Protein AF-A0A0R2K206-F1 (afdb_monomer_lite)

Secondary structure (DSSP, 8-state):
-EEE-SSTTSHHHHHHGGGGGT-TT-EEE-S--HHHHHHHHH---S-HHHHHHHHHHHHHHT---TTHHHHT-

Sequence (73 aa):
MIILTDIPGGSSTQFAFPYLKNYQNLYVVSELNLALLLEIVLSNEENTDKLLHTAIDNAKASLTYLNDLVKDK

Organism: NCBI:txid319653

Structure (mmCIF, N/CA/C/O backbone):
data_AF-A0A0R2K206-F1
#
_entry.id   AF-A0A0R2K206-F1
#
loop_
_atom_site.group_PDB
_atom_site.id
_atom_site.type_symbol
_atom_site.label_atom_id
_atom_site.label_alt_id
_atom_site.label_comp_id
_atom_site.label_asym_id
_atom_site.label_entity_id
_atom_site.label_seq_id
_atom_site.pdbx_PDB_ins_code
_atom_site.Cartn_x
_atom_site.Cartn_y
_atom_site.Cartn_z
_atom_site.occupancy
_atom_site.B_iso_or_equiv
_atom_site.auth_seq_id
_atom_site.auth_comp_id
_atom_site.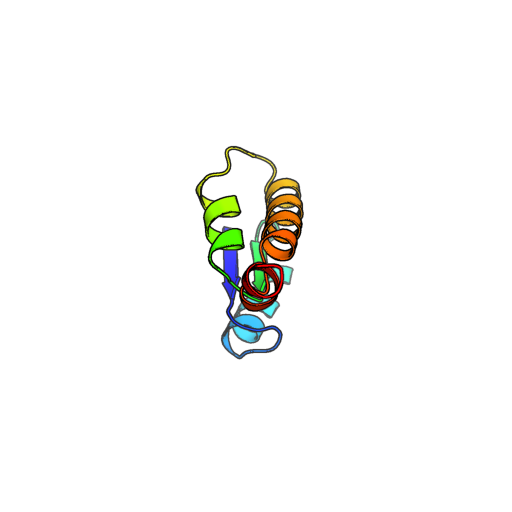auth_asym_id
_atom_site.auth_atom_id
_atom_site.pdbx_PDB_model_num
ATOM 1 N N . MET A 1 1 ? -8.630 5.437 9.560 1.00 93.88 1 MET A N 1
ATOM 2 C CA . MET A 1 1 ? -7.177 5.617 9.782 1.00 93.88 1 MET A CA 1
ATOM 3 C C . MET A 1 1 ? -6.443 4.589 8.948 1.00 93.88 1 MET A C 1
ATOM 5 O O . MET A 1 1 ? -6.807 3.422 9.009 1.00 93.88 1 MET A O 1
ATOM 9 N N . ILE A 1 2 ? -5.452 5.017 8.172 1.00 97.19 2 ILE A N 1
ATOM 10 C CA . ILE A 1 2 ? -4.645 4.132 7.326 1.00 97.19 2 ILE A CA 1
ATOM 11 C C . ILE A 1 2 ? -3.238 4.085 7.925 1.00 97.19 2 ILE A C 1
ATOM 13 O O . ILE A 1 2 ? -2.638 5.133 8.156 1.00 97.19 2 ILE A O 1
ATOM 17 N N . ILE A 1 3 ? -2.731 2.885 8.195 1.00 97.06 3 ILE A N 1
ATOM 18 C CA . ILE A 1 3 ? -1.345 2.636 8.592 1.00 97.06 3 ILE A CA 1
ATOM 19 C C . ILE A 1 3 ? -0.638 2.001 7.399 1.00 97.06 3 ILE A C 1
ATOM 21 O O . ILE A 1 3 ? -1.044 0.942 6.922 1.00 97.06 3 ILE A O 1
ATOM 25 N N . LEU A 1 4 ? 0.427 2.651 6.936 1.00 97.31 4 LEU A N 1
ATOM 26 C CA . LEU A 1 4 ? 1.296 2.142 5.882 1.00 97.31 4 LEU A CA 1
ATOM 27 C C . LEU A 1 4 ? 2.569 1.582 6.514 1.00 97.31 4 LEU A C 1
ATOM 29 O O . LEU A 1 4 ? 3.148 2.202 7.406 1.00 97.31 4 LEU A O 1
ATOM 33 N N . THR A 1 5 ? 2.990 0.405 6.064 1.00 97.00 5 THR A N 1
ATOM 34 C CA . THR A 1 5 ? 4.163 -0.306 6.588 1.00 97.00 5 THR A CA 1
ATOM 35 C C . THR A 1 5 ? 5.094 -0.724 5.459 1.00 97.00 5 THR A C 1
ATOM 37 O O . THR A 1 5 ? 4.690 -0.799 4.300 1.00 97.00 5 THR A O 1
ATOM 40 N N . ASP A 1 6 ? 6.353 -0.966 5.796 1.00 95.44 6 ASP A N 1
ATOM 41 C CA . ASP A 1 6 ? 7.414 -1.300 4.852 1.00 95.44 6 ASP A CA 1
ATOM 42 C C . ASP A 1 6 ? 7.309 -2.735 4.325 1.00 95.44 6 ASP A C 1
ATOM 44 O O . ASP A 1 6 ? 7.357 -2.929 3.115 1.00 95.44 6 ASP A O 1
ATOM 48 N N . ILE A 1 7 ? 7.137 -3.733 5.199 1.00 96.00 7 ILE A N 1
ATOM 49 C CA . ILE A 1 7 ? 7.173 -5.150 4.808 1.00 96.00 7 ILE A CA 1
ATOM 50 C C . ILE A 1 7 ? 6.148 -6.021 5.561 1.00 96.00 7 ILE A C 1
ATOM 52 O O . ILE A 1 7 ? 5.977 -5.877 6.783 1.00 96.00 7 ILE A O 1
ATOM 56 N N . PRO A 1 8 ? 5.483 -6.981 4.884 1.00 95.31 8 PRO A N 1
ATOM 57 C CA . PRO A 1 8 ? 4.610 -7.943 5.539 1.00 95.31 8 PRO A CA 1
ATOM 58 C C . PRO A 1 8 ? 5.376 -8.746 6.590 1.00 95.31 8 PRO A C 1
ATOM 60 O O . PRO A 1 8 ? 6.472 -9.241 6.343 1.00 95.31 8 PRO A O 1
ATOM 63 N N . GLY A 1 9 ? 4.807 -8.873 7.788 1.00 92.94 9 GLY A N 1
ATOM 64 C CA . GLY A 1 9 ? 5.453 -9.595 8.888 1.00 92.94 9 GLY A CA 1
ATOM 65 C C . GLY A 1 9 ? 6.651 -8.882 9.530 1.00 92.94 9 GLY A C 1
ATOM 66 O O . GLY A 1 9 ? 7.204 -9.419 10.486 1.00 92.94 9 GLY A O 1
ATOM 67 N N . GLY A 1 10 ? 7.019 -7.677 9.076 1.00 95.06 10 GLY A N 1
ATOM 68 C CA . GLY A 1 10 ? 7.982 -6.817 9.766 1.00 95.06 10 GLY A CA 1
ATOM 69 C C . GLY A 1 10 ? 7.490 -6.395 11.153 1.00 95.06 10 GLY A C 1
ATOM 70 O O . GLY A 1 10 ? 6.290 -6.436 11.434 1.00 95.06 10 GLY A O 1
ATOM 71 N N . SER A 1 11 ? 8.403 -5.958 12.026 1.00 96.69 11 SER A N 1
ATOM 72 C CA . SER A 1 11 ? 8.074 -5.562 13.406 1.00 96.69 11 SER A CA 1
ATOM 73 C C . SER A 1 11 ? 6.999 -4.471 13.462 1.00 96.69 11 SER A C 1
ATOM 75 O O . SER A 1 11 ? 6.070 -4.572 14.258 1.00 96.69 11 SER A O 1
ATOM 77 N N . SER A 1 12 ? 7.067 -3.480 12.569 1.00 95.00 12 SER A N 1
ATOM 78 C CA . SER A 1 12 ? 6.066 -2.413 12.427 1.00 95.00 12 SER A CA 1
ATOM 79 C C . SER A 1 12 ? 4.687 -2.957 12.031 1.00 95.00 12 SER A C 1
ATOM 81 O O . SER A 1 12 ? 3.671 -2.593 12.624 1.00 95.00 12 SER A O 1
ATOM 83 N N . THR A 1 13 ? 4.638 -3.880 11.067 1.00 96.69 13 THR A N 1
ATOM 84 C CA . THR A 1 13 ? 3.399 -4.530 10.607 1.00 96.69 13 THR A CA 1
ATOM 85 C C . THR A 1 13 ? 2.795 -5.413 11.692 1.00 96.69 13 THR A C 1
ATOM 87 O O . THR A 1 13 ? 1.591 -5.359 11.941 1.00 96.69 13 THR A O 1
ATOM 90 N N . GLN A 1 14 ? 3.628 -6.188 12.390 1.00 96.31 14 GLN A N 1
ATOM 91 C CA . GLN A 1 14 ? 3.208 -7.009 13.524 1.00 96.31 14 GLN A CA 1
ATOM 92 C C . GLN A 1 14 ? 2.724 -6.162 14.699 1.00 96.31 14 GLN A C 1
ATOM 94 O O . GLN A 1 14 ? 1.755 -6.540 15.349 1.00 96.31 14 GLN A O 1
ATOM 99 N N . PHE A 1 15 ? 3.350 -5.010 14.948 1.00 96.00 15 PHE A N 1
ATOM 100 C CA . PHE A 1 15 ? 2.885 -4.052 15.944 1.00 96.00 15 PHE A CA 1
ATOM 101 C C . PHE A 1 15 ? 1.492 -3.516 15.591 1.00 96.00 15 PHE A C 1
ATOM 103 O O . PHE A 1 15 ? 0.637 -3.431 16.465 1.00 96.00 15 PHE A O 1
ATOM 110 N N . ALA A 1 16 ? 1.227 -3.216 14.314 1.00 95.31 16 ALA A N 1
ATOM 111 C CA . ALA A 1 16 ? -0.073 -2.721 13.859 1.00 95.31 16 ALA A CA 1
ATOM 112 C C . ALA A 1 16 ? -1.190 -3.792 13.887 1.00 95.31 16 ALA A C 1
ATOM 114 O O . ALA A 1 16 ? -2.367 -3.470 14.061 1.00 95.31 16 ALA A O 1
ATOM 115 N N . PHE A 1 17 ? -0.838 -5.071 13.726 1.00 93.00 17 PHE A N 1
ATOM 116 C CA . PHE A 1 17 ? -1.786 -6.162 13.473 1.00 93.00 17 PHE A CA 1
ATOM 117 C C . PHE A 1 17 ? -2.861 -6.380 14.563 1.00 93.00 17 PHE A C 1
ATOM 119 O O . PHE A 1 17 ? -4.031 -6.535 14.207 1.00 93.00 17 PHE A O 1
ATOM 126 N N . PRO A 1 18 ? -2.555 -6.363 15.880 1.00 94.25 18 PRO A N 1
ATOM 127 C CA . PRO A 1 18 ? -3.562 -6.551 16.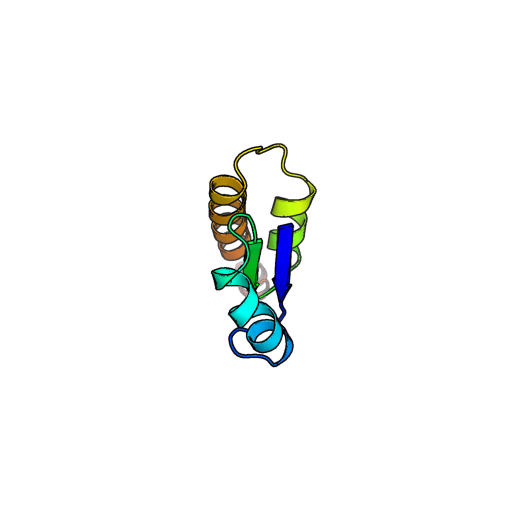928 1.00 94.25 18 PRO A CA 1
ATOM 128 C C . PRO A 1 18 ? -4.652 -5.476 16.919 1.00 94.25 18 PRO A C 1
ATOM 130 O O . PRO A 1 18 ? -5.790 -5.746 17.303 1.00 94.25 18 PRO A O 1
ATOM 133 N N . TYR A 1 19 ? -4.324 -4.268 16.458 1.00 95.06 19 TYR A N 1
ATOM 134 C CA . TYR A 1 19 ? -5.256 -3.148 16.439 1.00 95.06 19 TYR A CA 1
ATOM 135 C C . TYR A 1 19 ? -6.358 -3.317 15.384 1.00 95.06 19 TYR A C 1
ATOM 137 O O . TYR A 1 19 ? -7.449 -2.788 15.584 1.00 95.06 19 TYR A O 1
ATOM 145 N N . LEU A 1 20 ? -6.137 -4.109 14.324 1.00 93.94 20 LEU A N 1
ATOM 146 C CA . LEU A 1 20 ? -7.161 -4.411 13.308 1.00 93.94 20 LEU A CA 1
ATOM 147 C C . LEU A 1 20 ? -8.427 -5.035 13.913 1.00 93.94 20 LEU A C 1
ATOM 149 O O . LEU A 1 20 ? -9.523 -4.828 13.407 1.00 93.94 20 LEU A O 1
ATOM 153 N N . LYS A 1 21 ? -8.296 -5.784 15.016 1.00 91.38 21 LYS A N 1
ATOM 154 C CA . LYS A 1 21 ? -9.442 -6.392 15.712 1.00 91.38 21 LYS A CA 1
ATOM 155 C C . LYS A 1 21 ? -10.191 -5.413 16.615 1.00 91.38 21 LYS A C 1
ATOM 157 O O . LYS A 1 21 ? -11.349 -5.652 16.940 1.00 91.38 21 LYS A O 1
ATOM 162 N N . ASN A 1 22 ? -9.527 -4.339 17.037 1.00 93.38 22 ASN A N 1
ATOM 163 C CA . ASN A 1 22 ? -10.030 -3.425 18.062 1.00 93.38 22 ASN A CA 1
ATOM 164 C C . ASN A 1 22 ? -10.658 -2.157 17.468 1.00 93.38 22 ASN A C 1
ATOM 166 O O . ASN A 1 22 ? -11.410 -1.472 18.157 1.00 93.38 22 ASN A O 1
ATOM 170 N N . TYR A 1 23 ? -10.369 -1.842 16.204 1.00 94.62 23 TYR A N 1
ATOM 171 C CA . TYR A 1 23 ? -10.842 -0.632 15.539 1.00 94.62 23 TYR A CA 1
ATOM 172 C C . TYR A 1 23 ? -11.504 -0.968 14.202 1.00 94.62 23 TYR A C 1
ATOM 174 O O . TYR A 1 23 ? -10.842 -1.435 13.284 1.00 94.62 23 TYR A O 1
ATOM 182 N N . GLN A 1 24 ? -12.799 -0.662 14.070 1.00 88.06 24 GLN A N 1
ATOM 183 C CA . GLN A 1 24 ? -13.570 -0.948 12.849 1.00 88.06 24 GLN A CA 1
ATOM 184 C C . GLN A 1 24 ? -13.132 -0.120 11.627 1.00 88.06 24 GLN A C 1
ATOM 186 O O . GLN A 1 24 ? -13.319 -0.558 10.502 1.00 88.06 24 GLN A O 1
ATOM 191 N N . ASN A 1 25 ? -12.516 1.049 11.843 1.00 92.88 25 ASN A N 1
ATOM 192 C CA . ASN A 1 25 ? -12.086 1.971 10.782 1.00 92.88 25 ASN A CA 1
ATOM 193 C C . ASN A 1 25 ? -10.552 2.091 10.712 1.00 92.88 25 ASN A C 1
ATOM 195 O O . ASN A 1 25 ? -10.007 3.185 10.500 1.00 92.88 25 ASN A O 1
ATOM 199 N N . LEU A 1 26 ? -9.851 0.985 10.969 1.00 96.38 26 LEU A N 1
ATOM 200 C CA . LEU A 1 26 ? -8.401 0.879 10.861 1.00 96.38 26 LEU A CA 1
ATOM 201 C C . LEU A 1 26 ? -8.023 -0.034 9.700 1.00 96.38 26 LEU A C 1
ATOM 203 O O . LEU A 1 26 ? -8.428 -1.189 9.654 1.00 96.38 26 LEU A O 1
ATOM 207 N N . TYR A 1 27 ? -7.178 0.483 8.818 1.00 97.19 27 TYR A N 1
ATOM 208 C CA . TYR A 1 27 ? -6.672 -0.234 7.659 1.00 97.19 27 TYR A CA 1
ATOM 209 C C . TYR A 1 27 ? -5.154 -0.302 7.754 1.00 97.19 27 TYR A C 1
ATOM 211 O O . TYR A 1 27 ? -4.508 0.709 8.033 1.00 97.19 27 TYR A O 1
ATOM 219 N N . VAL A 1 28 ? -4.586 -1.484 7.531 1.00 96.94 28 VAL A N 1
ATOM 220 C CA . VAL A 1 28 ? -3.136 -1.692 7.492 1.00 96.94 28 VAL A CA 1
ATOM 221 C C . VAL A 1 28 ? -2.778 -2.166 6.093 1.00 96.94 28 VAL A C 1
ATOM 223 O O . VAL A 1 28 ? -3.254 -3.213 5.660 1.00 96.94 28 VAL A O 1
ATOM 226 N N . VAL A 1 29 ? -1.941 -1.399 5.398 1.00 97.19 29 VAL A N 1
ATOM 227 C CA . VAL A 1 29 ? -1.388 -1.765 4.090 1.00 97.19 29 VAL A CA 1
ATOM 228 C C . VAL A 1 29 ? 0.124 -1.887 4.232 1.00 97.19 29 VAL A C 1
ATOM 230 O O . VAL A 1 29 ? 0.774 -1.064 4.881 1.00 97.19 29 VAL A O 1
ATOM 233 N N . SER A 1 30 ? 0.683 -2.954 3.676 1.00 96.50 30 SER A N 1
ATOM 234 C CA . SER A 1 30 ? 2.120 -3.224 3.704 1.00 96.50 30 SER A CA 1
ATOM 235 C C . SER A 1 30 ? 2.724 -3.084 2.316 1.00 96.50 30 SER A C 1
ATOM 237 O O . SER A 1 30 ? 1.979 -3.001 1.342 1.00 96.50 30 SER A O 1
ATOM 239 N N . GLU A 1 31 ? 4.054 -3.052 2.243 1.00 95.88 31 GLU A N 1
ATOM 240 C CA . GLU A 1 31 ? 4.812 -2.781 1.014 1.00 95.88 31 GLU A CA 1
ATOM 241 C C . GLU A 1 31 ? 4.613 -1.350 0.495 1.00 95.88 31 GLU A C 1
ATOM 243 O O . GLU A 1 31 ? 4.281 -1.115 -0.669 1.00 95.88 31 GLU A O 1
ATOM 248 N N . LEU A 1 32 ? 4.827 -0.366 1.376 1.00 95.62 32 LEU A N 1
ATOM 249 C CA . LEU A 1 32 ? 4.803 1.047 1.006 1.00 95.62 32 LEU A CA 1
ATOM 250 C C . LEU A 1 32 ? 5.737 1.332 -0.179 1.00 95.62 32 LEU A C 1
ATOM 252 O O . LEU A 1 32 ? 6.937 1.066 -0.137 1.00 95.62 32 LEU A O 1
ATOM 256 N N . ASN A 1 33 ? 5.190 1.990 -1.196 1.00 95.75 33 ASN A N 1
ATOM 257 C CA . ASN A 1 33 ? 5.950 2.591 -2.280 1.00 95.75 33 ASN A CA 1
ATOM 258 C C . ASN A 1 33 ? 5.386 3.980 -2.627 1.00 95.75 33 ASN A C 1
ATOM 260 O O . ASN A 1 33 ? 4.334 4.388 -2.125 1.00 95.75 33 ASN A O 1
ATOM 264 N N . LEU A 1 34 ? 6.102 4.722 -3.475 1.00 97.06 34 LEU A N 1
ATOM 265 C CA . LEU A 1 34 ? 5.728 6.092 -3.827 1.00 97.06 34 LEU A CA 1
ATOM 266 C C . LEU A 1 34 ? 4.387 6.167 -4.571 1.00 97.06 34 LEU A C 1
ATOM 268 O O . LEU A 1 34 ? 3.594 7.057 -4.284 1.00 97.06 34 LEU A O 1
ATOM 272 N N . ALA A 1 35 ? 4.119 5.241 -5.495 1.00 97.50 35 ALA A N 1
ATOM 273 C CA . ALA A 1 35 ? 2.875 5.236 -6.260 1.00 97.50 35 ALA A CA 1
ATOM 274 C C . ALA A 1 35 ? 1.657 5.038 -5.346 1.00 97.50 35 ALA A C 1
ATOM 276 O O . ALA A 1 35 ? 0.721 5.828 -5.397 1.00 97.50 35 ALA A O 1
ATOM 277 N N . LEU A 1 36 ? 1.721 4.063 -4.435 1.00 98.00 36 LEU A N 1
ATOM 278 C CA . LEU A 1 36 ? 0.687 3.812 -3.433 1.00 98.00 36 LEU A CA 1
ATOM 279 C C . LEU A 1 36 ? 0.442 5.044 -2.556 1.00 98.00 36 LEU A C 1
ATOM 281 O O . LEU A 1 36 ? -0.704 5.407 -2.299 1.00 98.00 36 LEU A O 1
ATOM 285 N N . LEU A 1 37 ? 1.515 5.699 -2.101 1.00 97.75 37 LEU A N 1
ATOM 286 C CA . LEU A 1 37 ? 1.404 6.891 -1.265 1.00 97.75 37 LEU A CA 1
ATOM 287 C C . LEU A 1 37 ? 0.694 8.036 -2.000 1.00 97.75 37 LEU A C 1
ATOM 289 O O . LEU A 1 37 ? -0.175 8.683 -1.419 1.00 97.75 37 LEU A O 1
ATOM 293 N N . LEU A 1 38 ? 1.051 8.278 -3.263 1.00 97.88 38 LEU A N 1
ATOM 294 C CA . LEU A 1 38 ? 0.447 9.339 -4.070 1.00 97.88 38 LEU A CA 1
ATOM 295 C C . LEU A 1 38 ? -1.024 9.051 -4.381 1.00 97.88 38 LEU A C 1
ATOM 297 O O . LEU A 1 38 ? -1.846 9.950 -4.222 1.00 97.88 38 LEU A O 1
ATOM 301 N N . GLU A 1 39 ? -1.363 7.813 -4.747 1.00 97.69 39 GLU A N 1
ATOM 302 C CA . GLU A 1 39 ? -2.752 7.390 -4.974 1.00 97.69 39 GLU A CA 1
ATOM 303 C C . GLU A 1 39 ? -3.623 7.629 -3.732 1.00 97.69 39 GLU A C 1
ATOM 305 O O . GLU A 1 39 ? -4.737 8.129 -3.846 1.00 97.69 39 GLU A O 1
ATOM 310 N N . ILE A 1 40 ? -3.113 7.337 -2.530 1.00 97.81 40 ILE A N 1
ATOM 311 C CA . ILE A 1 40 ? -3.863 7.540 -1.281 1.00 97.81 40 ILE A CA 1
ATOM 312 C C . ILE A 1 40 ? -3.996 9.029 -0.933 1.00 97.81 40 ILE A C 1
ATOM 314 O O . ILE A 1 40 ? -5.085 9.478 -0.585 1.00 97.81 40 ILE A O 1
ATOM 318 N N . VAL A 1 41 ? -2.902 9.796 -0.993 1.00 97.31 41 VAL A N 1
ATOM 319 C CA . VAL A 1 41 ? -2.871 11.196 -0.520 1.00 97.31 41 VAL A CA 1
ATOM 320 C C . VAL A 1 41 ? -3.600 12.152 -1.467 1.00 97.31 41 VAL A C 1
ATOM 322 O O . VAL A 1 41 ? -4.130 13.164 -1.013 1.00 97.31 41 VAL A O 1
ATOM 325 N N . LEU A 1 42 ? -3.624 11.857 -2.768 1.00 97.56 42 LEU A N 1
ATOM 326 C CA . LEU A 1 42 ? -4.248 12.713 -3.783 1.00 97.56 42 LEU A CA 1
ATOM 327 C C . LEU A 1 42 ? -5.697 12.323 -4.109 1.00 97.56 42 LEU A C 1
ATOM 329 O O . LEU A 1 42 ? -6.350 13.014 -4.892 1.00 97.56 42 LEU A O 1
ATOM 333 N N . SER A 1 43 ? -6.202 11.224 -3.548 1.00 96.94 43 SER A N 1
ATOM 334 C CA . SER A 1 43 ? -7.555 10.752 -3.828 1.00 96.94 43 SER A CA 1
ATOM 335 C C . SER A 1 43 ? -8.632 11.612 -3.166 1.00 96.94 43 SER A C 1
ATOM 337 O O . SER A 1 43 ? -8.493 12.053 -2.027 1.00 96.94 43 SER A O 1
ATOM 339 N N . ASN A 1 44 ? -9.754 11.770 -3.873 1.00 96.81 44 ASN A N 1
ATOM 340 C CA . ASN A 1 44 ? -11.003 12.328 -3.346 1.00 96.81 44 ASN A CA 1
ATOM 341 C C . ASN A 1 44 ? -12.059 11.237 -3.059 1.00 96.81 44 ASN A C 1
ATOM 343 O O . ASN A 1 44 ? -13.229 11.552 -2.864 1.00 96.81 44 ASN A O 1
ATOM 347 N N . GLU A 1 45 ? -11.688 9.953 -3.104 1.00 97.50 45 GLU A N 1
ATOM 348 C CA . GLU A 1 45 ? -12.600 8.841 -2.815 1.00 97.50 45 GLU A CA 1
ATOM 349 C C . GLU A 1 45 ? -12.912 8.777 -1.313 1.00 97.50 45 GLU A C 1
ATOM 351 O O . GLU A 1 45 ? -12.026 8.567 -0.484 1.00 97.50 45 GLU A O 1
ATOM 356 N N . GLU A 1 46 ? -14.190 8.935 -0.965 1.00 95.69 46 GLU A N 1
ATOM 357 C CA . GLU A 1 46 ? -14.659 8.926 0.425 1.00 95.69 46 GLU A CA 1
ATOM 358 C C . GLU A 1 46 ? -14.712 7.507 1.008 1.00 95.69 46 GLU A C 1
ATOM 360 O O . GLU A 1 46 ? -14.518 7.308 2.211 1.00 95.69 46 GLU A O 1
ATOM 365 N N . ASN A 1 47 ? -14.949 6.493 0.168 1.00 96.88 47 ASN A N 1
ATOM 366 C CA . ASN A 1 47 ? -14.942 5.105 0.604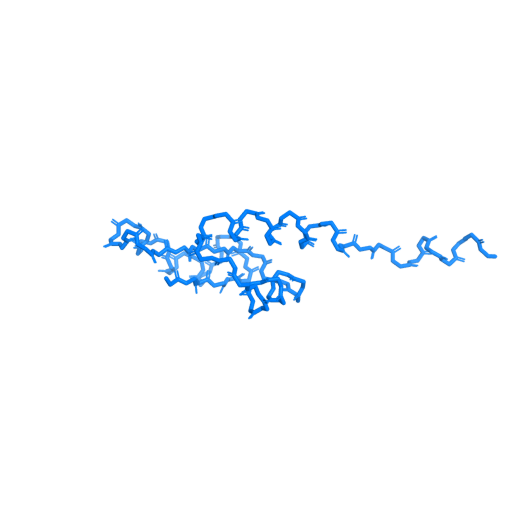 1.00 96.88 47 ASN A CA 1
ATOM 367 C C . ASN A 1 47 ? -13.499 4.595 0.728 1.00 96.88 47 ASN A C 1
ATOM 369 O O . ASN A 1 47 ? -12.862 4.229 -0.259 1.00 96.88 47 ASN A O 1
ATOM 373 N N . THR A 1 48 ? -13.002 4.517 1.967 1.00 96.69 48 THR A N 1
ATOM 374 C CA . THR A 1 48 ? -11.621 4.097 2.255 1.00 96.69 48 THR A CA 1
ATOM 375 C C . THR A 1 48 ? -11.286 2.707 1.705 1.00 96.69 48 THR A C 1
ATOM 377 O O . THR A 1 48 ? -10.175 2.501 1.232 1.00 96.69 48 THR A O 1
ATOM 380 N N . ASP A 1 49 ? -12.225 1.762 1.721 1.00 96.44 49 ASP A N 1
ATOM 381 C CA . ASP A 1 49 ? -11.992 0.404 1.216 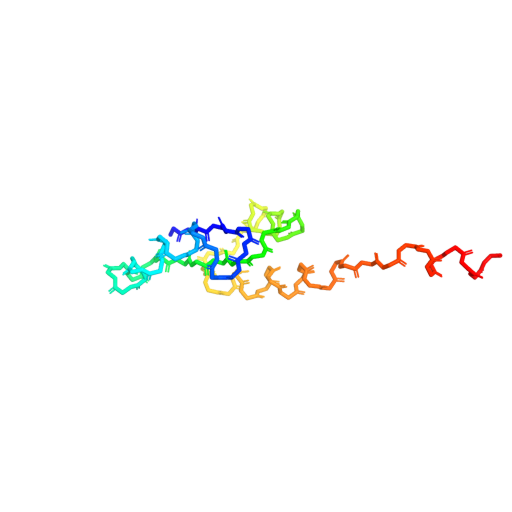1.00 96.44 49 ASP A CA 1
ATOM 382 C C . ASP A 1 49 ? -11.778 0.411 -0.306 1.00 96.44 49 ASP A C 1
ATOM 384 O O . ASP A 1 49 ? -10.777 -0.093 -0.820 1.00 96.44 49 ASP A O 1
ATOM 388 N N . LYS A 1 50 ? -12.657 1.120 -1.023 1.00 98.00 50 LYS A N 1
ATOM 389 C CA . LYS A 1 50 ? -12.556 1.312 -2.474 1.00 98.00 50 LYS A CA 1
ATOM 390 C C . LYS A 1 50 ? -11.294 2.085 -2.871 1.00 98.00 50 LYS A C 1
ATOM 392 O O . LYS A 1 50 ? -10.642 1.716 -3.852 1.00 98.00 50 LYS A O 1
ATOM 397 N N . LEU A 1 51 ? -10.944 3.126 -2.111 1.00 98.19 51 LEU A N 1
ATOM 398 C CA . LEU A 1 51 ? -9.695 3.873 -2.263 1.00 98.19 51 LEU A CA 1
ATOM 399 C C . LEU A 1 51 ? -8.493 2.931 -2.180 1.00 98.19 51 LEU A C 1
ATOM 401 O O . LEU A 1 51 ? -7.672 2.911 -3.091 1.00 98.19 51 LEU A O 1
ATOM 405 N N . LEU A 1 52 ? -8.399 2.137 -1.112 1.00 98.25 52 LEU A N 1
ATOM 406 C CA . LEU A 1 52 ? -7.247 1.270 -0.883 1.00 98.25 52 LEU A CA 1
ATOM 407 C C . LEU A 1 52 ? -7.128 0.175 -1.945 1.00 98.25 52 LEU A C 1
ATOM 409 O O . LEU A 1 52 ? -6.025 -0.055 -2.433 1.00 98.25 52 LEU A O 1
ATOM 413 N N . HIS A 1 53 ? -8.236 -0.449 -2.352 1.00 98.31 53 HIS A N 1
ATOM 414 C CA . HIS A 1 53 ? -8.224 -1.424 -3.444 1.00 98.31 53 HIS A CA 1
ATOM 415 C C . HIS A 1 53 ? -7.703 -0.814 -4.752 1.00 98.31 53 HIS A C 1
ATOM 417 O O . HIS A 1 53 ? -6.767 -1.345 -5.348 1.00 98.31 53 HIS A O 1
ATOM 423 N N . THR A 1 54 ? -8.238 0.344 -5.143 1.00 98.06 54 THR A N 1
ATOM 424 C CA . THR A 1 54 ? -7.828 1.038 -6.375 1.00 98.06 54 THR A CA 1
ATOM 425 C C . THR A 1 54 ? -6.360 1.468 -6.318 1.00 98.06 54 THR A C 1
ATOM 427 O O . THR A 1 54 ? -5.599 1.218 -7.252 1.00 98.06 54 THR A O 1
ATOM 430 N N . ALA A 1 55 ? -5.935 2.059 -5.198 1.00 98.25 55 ALA A N 1
ATOM 431 C CA . ALA A 1 55 ? -4.569 2.531 -5.004 1.00 98.25 55 ALA A CA 1
ATOM 432 C C . ALA A 1 55 ? -3.547 1.385 -5.050 1.00 98.25 55 ALA A C 1
ATOM 434 O O . ALA A 1 55 ? -2.479 1.539 -5.640 1.00 98.25 55 ALA A O 1
ATOM 435 N N . ILE A 1 56 ? -3.865 0.227 -4.458 1.00 98.25 56 ILE A N 1
ATOM 436 C CA . ILE A 1 56 ? -2.999 -0.961 -4.490 1.00 98.25 56 ILE A CA 1
ATOM 437 C C . ILE A 1 56 ? -2.844 -1.482 -5.920 1.00 98.25 56 ILE A C 1
ATOM 439 O O . ILE A 1 56 ? -1.725 -1.792 -6.337 1.00 98.25 56 ILE A O 1
ATOM 443 N N . ASP A 1 57 ? -3.940 -1.573 -6.672 1.00 97.94 57 ASP A N 1
ATOM 444 C CA . ASP A 1 57 ? -3.909 -2.078 -8.045 1.00 97.94 57 ASP A CA 1
ATOM 445 C C . ASP A 1 57 ? -3.107 -1.145 -8.966 1.00 97.94 57 ASP A C 1
ATOM 447 O O . ASP A 1 57 ? -2.212 -1.601 -9.685 1.00 97.94 57 ASP A O 1
ATOM 451 N N . ASN A 1 58 ? -3.327 0.169 -8.864 1.00 97.31 58 ASN A N 1
ATOM 452 C CA . ASN A 1 58 ? -2.570 1.176 -9.612 1.00 97.31 58 ASN A CA 1
ATOM 453 C C . ASN A 1 58 ? -1.082 1.181 -9.229 1.00 97.31 58 ASN A C 1
ATOM 455 O O . ASN A 1 58 ? -0.206 1.223 -10.097 1.00 97.31 58 ASN A O 1
ATOM 459 N N . ALA A 1 59 ? -0.769 1.079 -7.934 1.00 97.31 59 ALA A N 1
ATOM 460 C CA . ALA A 1 59 ? 0.609 1.045 -7.458 1.00 97.31 59 ALA A CA 1
ATOM 461 C C . ALA A 1 59 ? 1.368 -0.183 -7.976 1.00 97.31 59 ALA A C 1
ATOM 463 O O . ALA A 1 59 ? 2.515 -0.051 -8.406 1.00 97.31 59 ALA A O 1
ATOM 464 N N . LYS A 1 60 ? 0.736 -1.363 -7.998 1.00 95.94 60 LYS A N 1
ATOM 465 C CA . LYS A 1 60 ? 1.324 -2.572 -8.598 1.00 95.94 60 LYS A CA 1
ATOM 466 C C . LYS A 1 60 ? 1.584 -2.391 -10.093 1.00 95.94 60 LYS A C 1
ATOM 468 O O . LYS A 1 60 ? 2.652 -2.772 -10.565 1.00 95.94 60 LYS A O 1
ATOM 473 N N . ALA A 1 61 ? 0.646 -1.777 -10.815 1.00 96.12 61 ALA A N 1
ATOM 474 C CA . ALA A 1 61 ? 0.776 -1.507 -12.247 1.00 96.12 61 ALA A CA 1
ATOM 475 C C . ALA A 1 61 ? 1.853 -0.456 -12.580 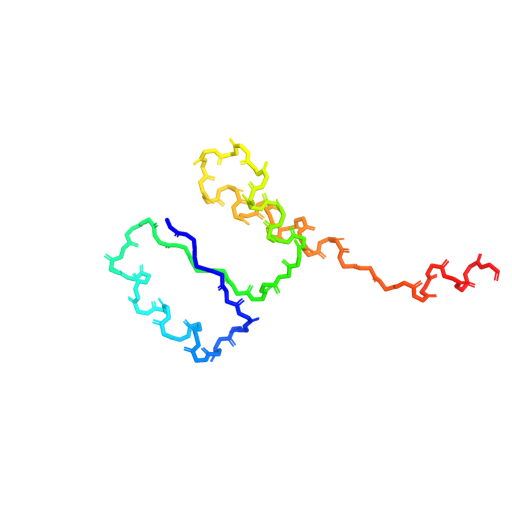1.00 96.12 61 ALA A C 1
ATOM 477 O O . ALA A 1 61 ? 2.347 -0.421 -13.704 1.00 96.12 61 ALA A O 1
ATOM 478 N N . SER A 1 62 ? 2.243 0.386 -11.618 1.00 94.56 62 SER A N 1
ATOM 479 C CA . SER A 1 62 ? 3.254 1.431 -11.830 1.00 94.56 62 SER A CA 1
ATOM 480 C C . SER A 1 62 ? 4.696 0.911 -11.936 1.00 94.56 62 SER A C 1
ATOM 482 O O . SER A 1 62 ? 5.580 1.617 -12.431 1.00 94.56 62 SER A O 1
ATOM 484 N N . LEU A 1 63 ? 4.961 -0.319 -11.480 1.00 94.31 63 LEU A N 1
ATOM 485 C CA . LEU A 1 63 ? 6.304 -0.895 -11.490 1.00 94.31 63 LEU A CA 1
ATOM 486 C C . LEU A 1 63 ? 6.749 -1.206 -12.920 1.00 94.31 63 LEU A C 1
ATOM 488 O O . LEU A 1 63 ? 6.161 -2.030 -13.612 1.00 94.31 63 LEU A O 1
ATOM 492 N N . THR A 1 64 ? 7.836 -0.566 -13.345 1.00 93.94 64 THR A N 1
ATOM 493 C CA . THR A 1 64 ? 8.387 -0.714 -14.695 1.00 93.94 64 THR A CA 1
ATOM 494 C C . THR A 1 64 ? 9.869 -1.063 -14.626 1.00 93.94 64 THR A C 1
ATOM 496 O O . THR A 1 64 ? 10.640 -0.392 -13.938 1.00 93.94 64 THR A O 1
ATOM 499 N N . TYR A 1 65 ? 10.298 -2.083 -15.372 1.00 95.06 65 TYR A N 1
ATOM 500 C CA . TYR A 1 65 ? 11.716 -2.402 -15.523 1.00 95.06 65 TYR A CA 1
ATOM 501 C C . TYR A 1 65 ? 12.339 -1.543 -16.631 1.00 95.06 65 TYR A C 1
ATOM 503 O O . TYR A 1 65 ? 12.233 -1.835 -17.819 1.00 95.06 65 TYR A O 1
ATOM 511 N N . LEU A 1 66 ? 12.988 -0.448 -16.230 1.00 94.50 66 LEU A N 1
ATOM 512 C CA . LEU A 1 66 ? 13.440 0.599 -17.154 1.00 94.50 66 LEU A CA 1
ATOM 513 C C . LEU A 1 66 ? 14.456 0.126 -18.204 1.00 94.50 66 LEU A C 1
ATOM 515 O O . LEU A 1 66 ? 14.486 0.679 -19.299 1.00 94.50 66 LEU A O 1
ATOM 519 N N . ASN A 1 67 ? 15.276 -0.888 -17.915 1.00 95.38 67 ASN A N 1
ATOM 520 C CA . ASN A 1 67 ? 16.250 -1.392 -18.887 1.00 95.38 67 ASN A CA 1
ATOM 521 C C . ASN A 1 67 ? 15.584 -2.000 -20.128 1.00 95.38 67 ASN A C 1
ATOM 523 O O . ASN A 1 67 ? 16.164 -1.911 -21.208 1.00 95.38 67 ASN A O 1
ATOM 527 N N . ASP A 1 68 ? 14.393 -2.590 -20.003 1.00 94.50 68 ASP A N 1
ATOM 528 C CA . ASP A 1 68 ? 13.678 -3.136 -21.162 1.00 94.50 68 ASP A CA 1
ATOM 529 C C . ASP A 1 68 ? 13.193 -2.028 -22.108 1.00 94.50 68 ASP A C 1
ATOM 531 O O . ASP A 1 68 ? 13.136 -2.243 -23.311 1.00 94.50 68 ASP A O 1
ATOM 535 N N . LEU A 1 69 ? 12.990 -0.801 -21.612 1.00 91.12 69 LEU A N 1
ATOM 536 C CA . LEU A 1 69 ? 12.637 0.359 -22.444 1.00 91.12 69 LEU A CA 1
ATOM 537 C C . LEU A 1 69 ? 13.804 0.881 -23.300 1.00 91.12 69 LEU A C 1
ATOM 539 O O . LEU A 1 69 ? 13.593 1.672 -24.218 1.00 91.12 69 LEU A O 1
ATOM 543 N N . VAL A 1 70 ? 15.041 0.497 -22.970 1.00 91.94 70 VAL A N 1
ATOM 544 C CA . VAL A 1 70 ? 16.259 0.954 -23.660 1.00 91.94 70 VAL A CA 1
ATOM 545 C C . VAL A 1 70 ? 16.770 -0.090 -24.658 1.00 91.94 70 VAL A C 1
ATOM 547 O O . VAL A 1 70 ? 17.471 0.276 -25.593 1.00 91.94 70 VAL A O 1
ATOM 550 N N . LYS A 1 71 ? 16.411 -1.373 -24.496 1.00 78.88 71 LYS A N 1
ATOM 551 C CA . LYS A 1 71 ? 16.847 -2.465 -25.389 1.00 78.88 71 LYS A CA 1
ATOM 552 C C . LYS A 1 71 ? 16.213 -2.421 -26.784 1.00 78.88 71 LYS A C 1
ATOM 554 O O . LYS A 1 71 ? 16.785 -2.999 -27.701 1.00 78.88 71 LYS A O 1
ATOM 559 N N . ASP A 1 72 ? 15.097 -1.714 -26.944 1.00 60.84 72 ASP A N 1
ATOM 560 C CA . ASP A 1 72 ? 14.411 -1.513 -28.230 1.00 60.84 72 ASP A CA 1
ATOM 561 C C . ASP A 1 72 ? 14.889 -0.251 -28.990 1.00 60.84 72 ASP A C 1
ATOM 563 O O . ASP A 1 72 ? 14.163 0.293 -29.826 1.00 60.84 72 ASP A O 1
ATOM 567 N N . LYS A 1 73 ? 16.107 0.242 -28.707 1.00 49.28 73 LYS A N 1
ATOM 568 C CA . LYS A 1 73 ? 16.770 1.321 -29.462 1.00 49.28 73 LYS A CA 1
ATOM 569 C C . LYS A 1 73 ? 18.076 0.877 -30.104 1.00 49.28 73 LYS A C 1
ATOM 571 O O . LYS A 1 73 ? 18.887 0.230 -29.408 1.00 49.28 73 LYS A O 1
#

Foldseek 3Di:
DEAEEQAVPPPSNVVCV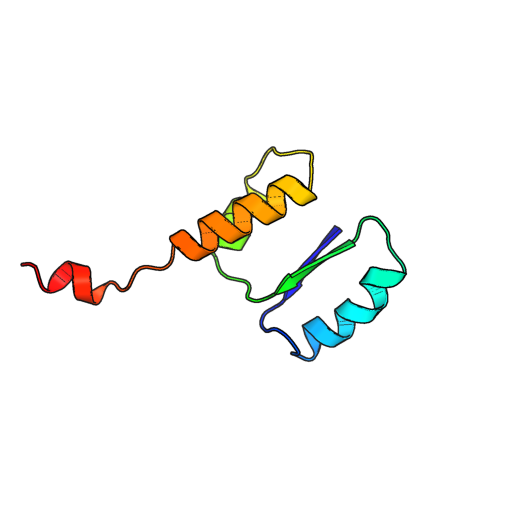VCVVVDVPYHYHYNDDPQLVCLQVVDPDPPPVVSNVVSVVRVVVPDDDVVVVVVVD

InterPro domains:
  IPR004701 Phosphotransferase system, mannose-type IIA component [PS51096] (1-63)
  IPR036662 Phosphotransferase system, mannose-type IIA component superfamily [G3DSA:3.40.50.510] (1-73)
  IPR036662 Phosphotransferase system, mannose-type IIA component superfamily [SSF53062] (2-70)

Radius of gyration: 15.12 Å; chains: 1; bounding box: 32×22×48 Å

pLDDT: mean 94.56, std 7.25, range [49.28, 98.31]